Protein AF-A0A2S9FK08-F1 (afdb_monomer_lite)

Sequence (60 aa):
MAEEPGSASQVRWYGAAKMIGLVRSEHGVTRADAARRLRMSSGGAADLVARLRRARLLDE

Foldseek 3Di:
DPDDPVVVVVVLVVLLVQLLVVCVVDPPQDLVNSCVVSVHDPVRSVVSVVVCVVVVSDDD

Secondary structure (DSSP, 8-state):
-PPPHHHHHHHHHHHHHHHHHHHHHSTT--HHHHHHHTT--HHHHHHHHHHHHHTTSS--

pLDDT: mean 85.4, std 10.93, range [42.06, 94.44]

Radius of gyration: 12.05 Å; chains: 1; bounding box: 30×18×33 Å

Structure (mmCIF, N/CA/C/O backbone):
data_AF-A0A2S9FK08-F1
#
_entry.id   AF-A0A2S9FK08-F1
#
loop_
_atom_site.group_PDB
_atom_site.id
_atom_site.type_symbol
_atom_site.label_atom_id
_atom_site.label_alt_id
_atom_site.label_comp_id
_atom_site.label_asym_id
_atom_site.label_entity_id
_atom_site.label_seq_id
_atom_site.pdbx_PDB_ins_code
_atom_site.Cartn_x
_atom_site.Cartn_y
_atom_site.Cartn_z
_atom_site.occupancy
_atom_site.B_iso_or_equiv
_atom_site.auth_seq_id
_atom_site.auth_comp_id
_atom_site.auth_asym_id
_atom_site.auth_atom_id
_atom_site.pdbx_PDB_model_num
ATOM 1 N N . MET A 1 1 ? 20.400 -7.316 -21.503 1.00 42.06 1 MET A N 1
ATOM 2 C CA . MET A 1 1 ? 19.514 -8.466 -21.229 1.00 42.06 1 MET A CA 1
ATOM 3 C C . MET A 1 1 ? 18.128 -7.882 -21.041 1.00 42.06 1 MET A C 1
ATOM 5 O O . MET A 1 1 ? 17.966 -7.082 -20.132 1.00 42.06 1 MET A O 1
ATOM 9 N N . ALA A 1 2 ? 17.203 -8.117 -21.973 1.00 55.88 2 ALA A N 1
ATOM 10 C CA . ALA A 1 2 ? 15.847 -7.589 -21.853 1.00 55.88 2 ALA A CA 1
ATOM 11 C C . ALA A 1 2 ? 15.161 -8.318 -20.694 1.00 55.88 2 ALA A C 1
ATOM 13 O O . ALA A 1 2 ? 15.131 -9.546 -20.684 1.00 55.88 2 ALA A O 1
ATOM 14 N N . GLU A 1 3 ? 14.693 -7.578 -19.692 1.00 59.66 3 GLU A N 1
ATOM 15 C CA . GLU A 1 3 ? 13.911 -8.150 -18.601 1.00 59.66 3 GLU A CA 1
ATOM 16 C C . GLU A 1 3 ? 12.697 -8.858 -19.205 1.00 59.66 3 GLU A C 1
ATOM 18 O O . GLU A 1 3 ? 11.912 -8.239 -19.927 1.00 59.66 3 GLU A O 1
ATOM 23 N N . GLU A 1 4 ? 12.557 -10.163 -18.963 1.00 62.25 4 GLU A N 1
ATOM 24 C CA . GLU A 1 4 ? 11.418 -10.899 -19.496 1.00 62.25 4 GLU A CA 1
ATOM 25 C C . GLU A 1 4 ? 10.128 -10.281 -18.936 1.00 62.25 4 GLU A C 1
ATOM 27 O O . GLU A 1 4 ? 9.953 -10.218 -17.710 1.00 62.25 4 GLU A O 1
ATOM 32 N N . PRO A 1 5 ? 9.202 -9.816 -19.793 1.00 61.12 5 PRO A N 1
ATOM 33 C CA . PRO A 1 5 ? 8.034 -9.049 -19.360 1.00 61.12 5 PRO A CA 1
ATOM 34 C C . PRO A 1 5 ? 7.139 -9.832 -18.386 1.00 61.12 5 PRO A C 1
ATOM 36 O O . PRO A 1 5 ? 6.418 -9.227 -17.583 1.00 61.12 5 PRO A O 1
ATOM 39 N N . GLY A 1 6 ? 7.219 -11.168 -18.412 1.00 72.06 6 GLY A N 1
ATOM 40 C CA . GLY A 1 6 ? 6.572 -12.060 -17.453 1.00 72.06 6 GLY A CA 1
ATOM 41 C C . GLY A 1 6 ? 7.097 -11.893 -16.026 1.00 72.06 6 GLY A C 1
ATOM 42 O O . GLY A 1 6 ? 6.294 -11.728 -15.110 1.00 72.06 6 GLY A O 1
ATOM 43 N N . SER A 1 7 ? 8.417 -11.828 -15.833 1.00 80.25 7 SER A N 1
ATOM 44 C CA . SER A 1 7 ? 9.036 -11.758 -14.501 1.00 80.25 7 SER A CA 1
ATOM 45 C C . SER A 1 7 ? 8.731 -10.426 -13.809 1.00 80.25 7 SER A C 1
ATOM 47 O O . SER A 1 7 ? 8.229 -10.391 -12.683 1.00 80.25 7 SER A O 1
ATOM 49 N N . ALA A 1 8 ? 8.882 -9.309 -14.530 1.00 80.88 8 ALA A N 1
ATOM 50 C CA . ALA A 1 8 ? 8.540 -7.987 -14.005 1.00 80.88 8 ALA A CA 1
ATOM 51 C C . ALA A 1 8 ? 7.036 -7.854 -13.693 1.00 80.88 8 ALA A C 1
ATOM 53 O O . ALA A 1 8 ? 6.648 -7.256 -12.688 1.00 80.88 8 ALA A O 1
ATOM 54 N N . SER A 1 9 ? 6.163 -8.427 -14.530 1.00 83.19 9 SER A N 1
ATOM 55 C CA . SER A 1 9 ? 4.717 -8.447 -14.270 1.00 83.19 9 SER A CA 1
ATOM 56 C C . SER A 1 9 ? 4.361 -9.300 -13.059 1.00 83.19 9 SER A C 1
ATOM 58 O O . SER A 1 9 ? 3.560 -8.871 -12.230 1.00 83.19 9 SER A O 1
ATOM 60 N N . GLN A 1 10 ? 4.978 -10.469 -12.920 1.00 84.88 10 GLN A N 1
ATOM 61 C CA . GLN A 1 10 ? 4.758 -11.381 -11.806 1.00 84.88 10 GLN A CA 1
ATOM 62 C C . GLN A 1 10 ? 5.171 -10.753 -10.471 1.00 84.88 10 GLN A C 1
ATOM 64 O O . GLN A 1 10 ? 4.400 -10.803 -9.513 1.00 84.88 10 GLN A O 1
ATOM 69 N N . VAL A 1 11 ? 6.327 -10.083 -10.420 1.00 85.69 11 VAL A N 1
ATOM 70 C CA . VAL A 1 11 ? 6.784 -9.352 -9.226 1.00 85.69 11 VAL A CA 1
ATOM 71 C C . VAL A 1 11 ? 5.778 -8.269 -8.825 1.00 85.69 11 VAL A C 1
ATOM 73 O O . VAL A 1 11 ? 5.446 -8.139 -7.644 1.00 85.69 11 VAL A O 1
ATOM 76 N N . ARG A 1 12 ? 5.222 -7.532 -9.799 1.00 87.12 12 ARG A N 1
ATOM 77 C CA . ARG A 1 12 ? 4.190 -6.513 -9.538 1.00 87.12 12 ARG A CA 1
ATOM 78 C C . ARG A 1 12 ? 2.910 -7.114 -8.957 1.00 87.12 12 ARG A C 1
ATOM 80 O O . ARG A 1 12 ? 2.405 -6.605 -7.958 1.00 87.12 12 ARG A O 1
ATOM 87 N N . TRP A 1 13 ? 2.392 -8.188 -9.555 1.00 89.94 13 TRP A N 1
ATOM 88 C CA . TRP A 1 13 ? 1.175 -8.851 -9.073 1.00 89.94 13 TRP A CA 1
ATOM 89 C C . TRP A 1 13 ? 1.364 -9.478 -7.692 1.00 89.94 13 TRP A C 1
ATOM 91 O O . TRP A 1 13 ? 0.483 -9.371 -6.840 1.00 89.94 13 TRP A O 1
ATOM 101 N N . TYR A 1 14 ? 2.533 -10.062 -7.435 1.00 91.88 14 TYR A N 1
ATOM 102 C CA . TYR A 1 14 ? 2.870 -10.610 -6.128 1.00 91.88 14 TYR A CA 1
ATOM 103 C C . TYR A 1 14 ? 2.915 -9.523 -5.044 1.00 91.88 14 TYR A C 1
ATOM 105 O O . TYR A 1 14 ? 2.313 -9.682 -3.980 1.00 91.88 14 TYR A O 1
ATOM 113 N N . GLY A 1 15 ? 3.556 -8.385 -5.332 1.00 91.75 15 GLY A N 1
ATOM 114 C CA . GLY A 1 15 ? 3.575 -7.231 -4.431 1.00 91.75 15 GLY A CA 1
ATOM 115 C C . GLY A 1 15 ? 2.172 -6.695 -4.131 1.00 91.75 15 GLY A C 1
ATOM 116 O O . GLY A 1 15 ? 1.845 -6.441 -2.971 1.00 91.75 15 GLY A O 1
ATOM 117 N N . ALA A 1 16 ? 1.319 -6.595 -5.155 1.00 93.50 16 ALA A 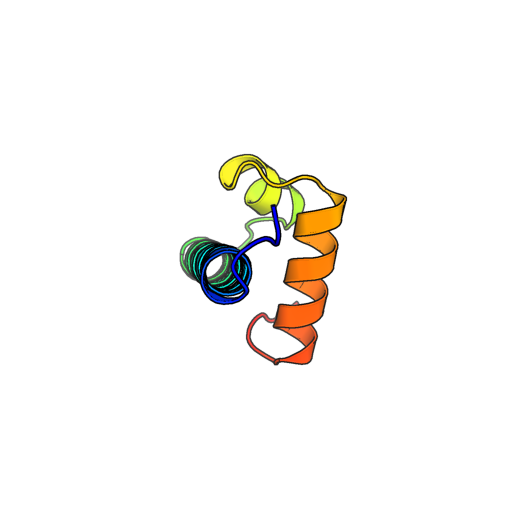N 1
ATOM 118 C CA . ALA A 1 16 ? -0.081 -6.197 -5.012 1.00 93.50 16 ALA A CA 1
ATOM 119 C C . ALA A 1 16 ? -0.870 -7.151 -4.102 1.00 93.50 16 ALA A C 1
ATOM 121 O O . ALA A 1 16 ? -1.524 -6.703 -3.160 1.00 93.50 16 ALA A O 1
ATOM 122 N N . ALA A 1 17 ? -0.768 -8.462 -4.336 1.00 94.44 17 ALA A N 1
ATOM 123 C CA . ALA A 1 17 ? -1.457 -9.470 -3.535 1.00 94.44 17 ALA A CA 1
ATOM 124 C C . ALA A 1 17 ? -1.019 -9.432 -2.061 1.00 94.44 17 ALA A C 1
ATOM 126 O O . ALA A 1 17 ? -1.860 -9.490 -1.164 1.00 94.44 17 ALA A O 1
ATOM 127 N N . LYS A 1 18 ? 0.285 -9.270 -1.799 1.00 94.25 18 LYS A N 1
ATOM 128 C CA . LYS A 1 18 ? 0.819 -9.131 -0.437 1.00 94.25 18 LYS A CA 1
ATOM 129 C C . LYS A 1 18 ? 0.322 -7.868 0.264 1.00 94.25 18 LYS A C 1
ATOM 131 O O . LYS A 1 18 ? -0.049 -7.945 1.431 1.00 94.25 18 LYS A O 1
ATOM 136 N N . MET A 1 19 ? 0.276 -6.738 -0.442 1.00 93.00 19 MET A N 1
ATOM 137 C CA . MET A 1 19 ? -0.247 -5.479 0.094 1.00 93.00 19 MET A CA 1
ATOM 138 C C . MET A 1 19 ? -1.715 -5.617 0.509 1.00 93.00 19 MET A C 1
ATOM 140 O O . MET A 1 19 ? -2.074 -5.279 1.632 1.00 93.00 19 MET A O 1
ATOM 144 N N . ILE A 1 20 ? -2.550 -6.177 -0.372 1.00 92.69 20 ILE A N 1
ATOM 145 C CA . ILE A 1 20 ? -3.974 -6.407 -0.095 1.00 92.69 20 ILE A CA 1
ATOM 146 C C . ILE A 1 20 ? -4.150 -7.364 1.086 1.00 92.69 20 ILE A C 1
ATOM 148 O O . ILE A 1 20 ? -4.943 -7.090 1.983 1.00 92.69 20 ILE A O 1
ATOM 152 N N . GLY A 1 21 ? -3.407 -8.474 1.102 1.00 92.25 21 GLY A N 1
ATOM 153 C CA . GLY A 1 21 ? -3.483 -9.456 2.181 1.00 92.25 21 GLY A CA 1
ATOM 154 C C . GLY A 1 21 ? -3.126 -8.859 3.541 1.00 92.25 21 GLY A C 1
ATOM 155 O O . GLY A 1 21 ? -3.808 -9.142 4.521 1.00 92.25 21 GLY A O 1
ATOM 156 N N . LEU A 1 22 ? -2.118 -7.985 3.593 1.00 91.81 22 LEU A N 1
ATOM 157 C CA . LEU A 1 22 ? -1.713 -7.321 4.828 1.00 91.81 22 LEU A CA 1
ATOM 158 C C . LEU A 1 22 ? -2.780 -6.334 5.317 1.00 91.81 22 LEU A C 1
ATOM 160 O O . LEU A 1 22 ? -3.200 -6.423 6.465 1.00 91.81 22 LEU A O 1
ATOM 164 N N . VAL A 1 23 ? -3.264 -5.448 4.439 1.00 87.69 23 VAL A N 1
ATOM 165 C CA . VAL A 1 23 ? -4.286 -4.446 4.797 1.00 87.69 23 VAL A CA 1
ATOM 166 C C . VAL A 1 23 ? -5.593 -5.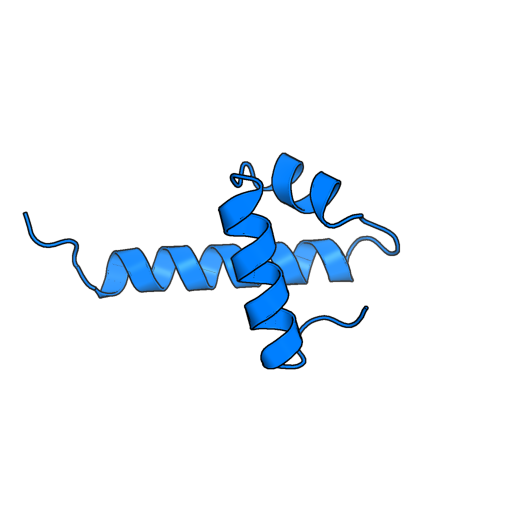099 5.248 1.00 87.69 23 VAL A C 1
ATOM 168 O O . VAL A 1 23 ? -6.238 -4.610 6.167 1.00 87.69 23 VAL A O 1
ATOM 171 N N . ARG A 1 24 ? -5.980 -6.227 4.641 1.00 87.94 24 ARG A N 1
ATOM 172 C CA . ARG A 1 24 ? -7.194 -6.960 5.037 1.00 87.94 24 ARG A CA 1
ATOM 173 C C . ARG A 1 24 ? -7.037 -7.756 6.330 1.00 87.94 24 ARG A C 1
ATOM 175 O O . ARG A 1 24 ? -8.028 -7.965 7.018 1.00 87.94 24 ARG A O 1
ATOM 182 N N . SER A 1 25 ? -5.832 -8.233 6.634 1.00 89.50 25 SER A N 1
ATOM 183 C CA . SER A 1 25 ? -5.581 -9.017 7.853 1.00 89.50 25 SER A CA 1
ATOM 184 C C . SER A 1 25 ? -5.432 -8.137 9.094 1.00 89.50 25 SER A C 1
ATOM 186 O O . SER A 1 25 ? -5.755 -8.577 10.192 1.00 89.50 25 SER A O 1
ATOM 188 N N . GLU A 1 26 ? -4.955 -6.900 8.933 1.00 87.19 26 GLU A N 1
ATOM 189 C CA . GLU A 1 26 ? -4.691 -5.974 10.037 1.00 87.19 26 GLU A CA 1
ATOM 190 C C . GLU A 1 26 ? -5.419 -4.642 9.828 1.00 87.19 26 GLU A C 1
ATOM 192 O O . GLU A 1 26 ? -4.953 -3.754 9.108 1.00 87.19 26 GLU A O 1
ATOM 197 N N . HIS A 1 27 ? -6.554 -4.477 10.513 1.00 75.12 27 HIS A N 1
ATOM 198 C CA . HIS A 1 27 ? -7.251 -3.193 10.568 1.00 75.12 27 HIS A CA 1
ATOM 199 C C . HIS A 1 27 ? -6.355 -2.124 11.213 1.00 75.12 27 HIS A C 1
ATOM 201 O O . HIS A 1 27 ? -5.875 -2.292 12.332 1.00 75.12 27 HIS A O 1
ATOM 207 N N . GLY A 1 28 ? -6.144 -1.011 10.505 1.00 81.12 28 GLY A N 1
ATOM 208 C CA . GLY A 1 28 ? -5.335 0.117 10.980 1.00 81.12 28 GLY A CA 1
ATOM 209 C C . GLY A 1 28 ? -3.845 0.046 10.630 1.00 81.12 28 GLY A C 1
ATOM 210 O O . GLY A 1 28 ? -3.084 0.914 11.065 1.00 81.12 28 GLY A O 1
ATOM 211 N N . VAL A 1 29 ? -3.400 -0.933 9.829 1.00 86.81 29 VAL A N 1
ATOM 212 C CA . VAL A 1 29 ? -2.027 -0.917 9.305 1.00 86.81 29 VAL A CA 1
ATOM 213 C C . VAL A 1 29 ? -1.820 0.320 8.429 1.00 86.81 29 VAL A C 1
ATOM 215 O O . VAL A 1 29 ? -2.528 0.560 7.451 1.00 86.81 29 VAL A O 1
ATOM 218 N N . THR A 1 30 ? -0.826 1.137 8.774 1.00 85.88 30 THR A N 1
ATOM 219 C CA . THR A 1 30 ? -0.503 2.308 7.954 1.00 85.88 30 THR A CA 1
ATOM 220 C C . THR A 1 30 ? 0.219 1.872 6.682 1.00 85.88 30 THR A C 1
ATOM 222 O O . THR A 1 30 ? 0.986 0.906 6.678 1.00 85.88 30 THR A O 1
ATOM 225 N N . ARG A 1 31 ? 0.070 2.641 5.598 1.00 83.25 31 ARG A N 1
ATOM 226 C CA . ARG A 1 31 ? 0.831 2.425 4.354 1.00 83.25 31 ARG A CA 1
ATOM 227 C C . ARG A 1 31 ? 2.343 2.322 4.596 1.00 83.25 31 ARG A C 1
ATOM 229 O O . ARG A 1 31 ? 3.014 1.525 3.947 1.00 83.25 31 ARG A O 1
ATOM 236 N N . ALA A 1 32 ? 2.882 3.141 5.499 1.00 85.81 32 ALA A N 1
ATOM 237 C CA . ALA A 1 32 ? 4.309 3.147 5.815 1.00 85.81 32 ALA A CA 1
ATOM 238 C C . ALA A 1 32 ? 4.742 1.855 6.520 1.00 85.81 32 ALA A C 1
ATOM 240 O O . ALA A 1 32 ? 5.795 1.298 6.206 1.00 85.81 32 ALA A O 1
ATOM 241 N N . ASP A 1 33 ? 3.911 1.347 7.430 1.00 88.94 33 ASP A N 1
ATOM 242 C CA . ASP A 1 33 ? 4.174 0.079 8.100 1.00 88.94 33 ASP A CA 1
ATOM 243 C C . ASP A 1 33 ? 4.096 -1.098 7.120 1.00 88.94 33 ASP A C 1
ATOM 245 O O . ASP A 1 33 ? 5.002 -1.933 7.077 1.00 88.94 33 ASP A O 1
ATOM 249 N N . ALA A 1 34 ? 3.093 -1.093 6.239 1.00 89.06 34 ALA A N 1
ATOM 250 C CA . ALA A 1 34 ? 2.959 -2.076 5.172 1.00 89.06 34 ALA A CA 1
ATOM 251 C C . ALA A 1 34 ? 4.167 -2.087 4.220 1.00 89.06 34 ALA A C 1
ATOM 253 O O . ALA A 1 34 ? 4.717 -3.149 3.922 1.00 89.06 34 ALA A O 1
ATOM 254 N N . ALA A 1 35 ? 4.639 -0.910 3.796 1.00 88.69 35 ALA A N 1
ATOM 255 C CA . ALA A 1 35 ? 5.832 -0.771 2.962 1.00 88.69 35 ALA A CA 1
ATOM 256 C C . ALA A 1 35 ? 7.079 -1.359 3.638 1.00 88.69 35 ALA A C 1
ATOM 258 O O . ALA A 1 35 ? 7.822 -2.124 3.019 1.00 88.69 35 ALA A O 1
ATOM 259 N N . ARG A 1 36 ? 7.275 -1.055 4.928 1.00 91.00 36 ARG A N 1
ATOM 260 C CA . ARG A 1 36 ? 8.389 -1.570 5.732 1.00 91.00 36 ARG A CA 1
ATOM 261 C C . ARG A 1 36 ? 8.348 -3.093 5.854 1.00 91.00 36 ARG A C 1
ATOM 263 O O . ARG A 1 36 ? 9.361 -3.743 5.602 1.00 91.00 36 ARG A O 1
ATOM 270 N N . ARG A 1 37 ? 7.191 -3.676 6.185 1.00 91.44 37 ARG A N 1
ATOM 271 C CA . ARG A 1 37 ? 7.028 -5.137 6.322 1.00 91.44 37 ARG A CA 1
ATOM 272 C C . ARG A 1 37 ? 7.245 -5.875 5.003 1.00 91.44 37 ARG A C 1
ATOM 274 O O . ARG A 1 37 ? 7.815 -6.963 4.995 1.00 91.44 37 ARG A O 1
ATOM 281 N N . LEU A 1 38 ? 6.848 -5.265 3.888 1.00 90.62 38 LEU A N 1
ATOM 282 C CA . LEU A 1 38 ? 7.037 -5.818 2.546 1.00 90.62 38 LEU A CA 1
ATOM 283 C C . LEU A 1 38 ? 8.399 -5.476 1.925 1.00 90.62 38 LEU A C 1
ATOM 285 O O . LEU A 1 38 ? 8.641 -5.839 0.776 1.00 90.62 38 LEU A O 1
ATOM 289 N N . ARG A 1 39 ? 9.291 -4.803 2.671 1.00 92.06 39 ARG A N 1
ATOM 290 C CA . ARG A 1 39 ? 10.612 -4.337 2.209 1.00 92.06 39 ARG A CA 1
ATOM 291 C C . ARG A 1 39 ? 10.540 -3.558 0.888 1.00 92.06 39 ARG A C 1
ATOM 293 O O . ARG A 1 39 ? 11.419 -3.672 0.037 1.00 92.06 39 ARG A O 1
ATOM 300 N N . MET A 1 40 ? 9.484 -2.768 0.714 1.00 90.19 40 MET A N 1
ATOM 301 C CA . MET A 1 40 ? 9.307 -1.896 -0.443 1.00 90.19 40 MET A CA 1
ATOM 302 C C . MET A 1 40 ? 9.929 -0.52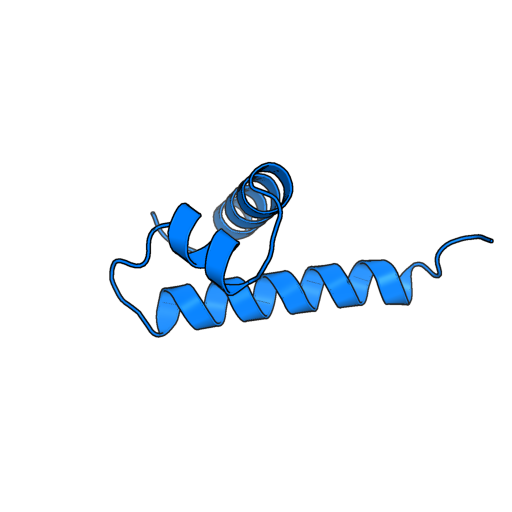8 -0.178 1.00 90.19 40 MET A C 1
ATOM 304 O O . MET A 1 40 ? 9.824 0.016 0.920 1.00 90.19 40 MET A O 1
ATOM 308 N N . SER A 1 41 ? 10.517 0.069 -1.215 1.00 89.88 41 SER A N 1
ATOM 309 C CA . SER A 1 41 ? 10.841 1.496 -1.187 1.00 89.88 41 SER A CA 1
ATOM 310 C C . SER A 1 41 ? 9.565 2.319 -0.996 1.00 89.88 41 SER A C 1
ATOM 312 O O . SER A 1 41 ? 8.521 1.989 -1.566 1.00 89.88 41 SER A O 1
ATOM 314 N N . SER A 1 42 ? 9.657 3.423 -0.251 1.00 82.62 42 SER A N 1
ATOM 315 C CA . SER A 1 42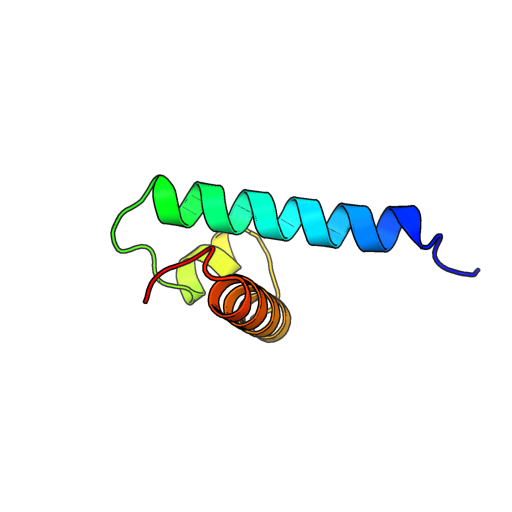 ? 8.538 4.336 0.005 1.00 82.62 42 SER A CA 1
ATOM 316 C C . SER A 1 42 ? 7.852 4.807 -1.284 1.00 82.62 42 SER A C 1
ATOM 318 O O . SER A 1 42 ? 6.627 4.894 -1.324 1.00 82.62 42 SER A O 1
ATOM 320 N N . GLY A 1 43 ? 8.620 5.047 -2.355 1.00 87.25 43 GLY A N 1
ATOM 321 C CA . GLY A 1 43 ? 8.076 5.433 -3.662 1.00 87.25 43 GLY A CA 1
ATOM 322 C C . GLY A 1 43 ? 7.306 4.301 -4.349 1.00 87.25 43 GLY A C 1
ATOM 323 O O . GLY A 1 43 ? 6.190 4.508 -4.816 1.00 87.25 43 GLY A O 1
ATOM 324 N N . GLY A 1 44 ? 7.858 3.083 -4.342 1.00 90.31 44 GLY A N 1
ATOM 325 C CA . GLY A 1 44 ? 7.207 1.909 -4.934 1.00 90.31 44 GLY A CA 1
ATOM 326 C C . GLY A 1 44 ? 5.943 1.490 -4.183 1.00 90.31 44 GLY A C 1
ATOM 327 O O . GLY A 1 44 ? 4.944 1.130 -4.799 1.00 90.31 44 GLY A O 1
ATOM 328 N N . ALA A 1 45 ? 5.948 1.603 -2.854 1.00 90.19 45 ALA A N 1
ATOM 329 C CA . ALA A 1 45 ? 4.761 1.357 -2.045 1.00 90.19 45 ALA A CA 1
ATOM 330 C C . ALA A 1 45 ? 3.669 2.415 -2.281 1.00 90.19 45 ALA A C 1
ATOM 332 O O . ALA A 1 45 ? 2.488 2.072 -2.339 1.00 90.19 45 ALA A O 1
ATOM 333 N N . ALA A 1 46 ? 4.042 3.691 -2.438 1.00 90.75 46 ALA A N 1
ATOM 334 C CA . ALA A 1 46 ? 3.092 4.758 -2.744 1.00 90.75 46 ALA A CA 1
ATOM 335 C C . ALA A 1 46 ? 2.441 4.575 -4.126 1.00 90.75 46 ALA A C 1
ATOM 337 O O . ALA A 1 46 ? 1.215 4.646 -4.212 1.00 90.75 46 ALA A O 1
ATOM 338 N N . ASP A 1 47 ? 3.231 4.280 -5.167 1.00 92.12 47 ASP A N 1
ATOM 339 C CA . ASP A 1 47 ? 2.716 3.956 -6.508 1.00 92.12 47 ASP A CA 1
ATOM 340 C C . ASP A 1 47 ? 1.772 2.748 -6.466 1.00 92.12 47 ASP A C 1
ATOM 342 O O . ASP A 1 47 ? 0.645 2.805 -6.962 1.00 92.12 47 ASP A O 1
ATOM 346 N N . LEU A 1 48 ? 2.195 1.670 -5.799 1.00 92.56 48 LEU A N 1
ATOM 347 C CA . LEU A 1 48 ? 1.397 0.456 -5.681 1.00 92.56 48 LEU A CA 1
ATOM 348 C C . LEU A 1 48 ? 0.045 0.731 -5.013 1.00 92.56 48 LEU A C 1
ATOM 350 O O . LEU A 1 48 ? -0.990 0.330 -5.543 1.00 92.56 48 LEU A O 1
ATOM 354 N N . VAL A 1 49 ? 0.030 1.442 -3.883 1.00 91.56 49 VAL A N 1
ATOM 355 C CA . VAL A 1 49 ? -1.219 1.790 -3.189 1.00 91.56 49 VAL A CA 1
ATOM 356 C C . VAL A 1 49 ? -2.104 2.690 -4.047 1.00 91.56 49 VAL A C 1
ATOM 358 O O . VAL A 1 49 ? -3.307 2.447 -4.124 1.00 91.56 49 VAL A O 1
ATOM 361 N N . ALA A 1 50 ? -1.538 3.681 -4.740 1.00 92.56 50 ALA A N 1
ATOM 362 C CA . ALA A 1 50 ? -2.303 4.541 -5.642 1.00 92.56 50 ALA A CA 1
ATOM 363 C C . ALA A 1 50 ? -2.988 3.730 -6.757 1.00 92.56 50 ALA A C 1
ATOM 365 O O . ALA A 1 50 ? -4.170 3.928 -7.045 1.00 92.56 50 ALA A O 1
ATOM 366 N N . ARG A 1 51 ? -2.279 2.758 -7.342 1.00 93.31 51 ARG A N 1
ATOM 367 C CA . ARG A 1 51 ? -2.826 1.853 -8.363 1.00 93.31 51 ARG A CA 1
ATOM 368 C C . ARG A 1 51 ? -3.915 0.937 -7.811 1.00 93.31 51 ARG A C 1
ATOM 370 O O . ARG A 1 51 ? -4.940 0.758 -8.464 1.00 93.31 51 ARG A O 1
ATOM 377 N N . LEU A 1 52 ? -3.722 0.388 -6.612 1.00 93.31 52 LEU A N 1
ATOM 378 C CA . LEU A 1 52 ? -4.716 -0.455 -5.943 1.00 93.31 52 LEU A CA 1
ATOM 379 C C . LEU A 1 52 ? -5.997 0.318 -5.605 1.00 93.31 52 LEU A C 1
ATOM 381 O O . LEU A 1 52 ? -7.091 -0.198 -5.827 1.00 93.31 52 LEU A O 1
ATOM 385 N N . ARG A 1 53 ? -5.873 1.570 -5.149 1.00 91.75 53 ARG A N 1
ATOM 386 C CA . ARG A 1 53 ? -7.013 2.472 -4.916 1.00 91.75 53 ARG A CA 1
ATOM 387 C C . ARG A 1 53 ? -7.745 2.807 -6.211 1.00 91.75 53 ARG A C 1
ATOM 389 O O . ARG A 1 53 ? -8.965 2.698 -6.273 1.00 91.75 53 ARG A O 1
ATOM 396 N N . ARG A 1 54 ? -7.013 3.124 -7.286 1.00 94.12 54 ARG A N 1
ATOM 397 C CA . ARG A 1 54 ? -7.607 3.354 -8.616 1.00 94.12 54 ARG A CA 1
ATOM 398 C C . ARG A 1 54 ? -8.388 2.136 -9.120 1.00 94.12 54 ARG A C 1
ATOM 400 O O . ARG A 1 54 ? -9.405 2.302 -9.786 1.00 94.12 54 ARG A O 1
ATOM 407 N N . ALA A 1 55 ? -7.935 0.933 -8.777 1.00 94.25 55 ALA A N 1
ATOM 408 C CA . ALA A 1 55 ? -8.614 -0.324 -9.078 1.00 94.25 55 ALA A CA 1
ATOM 409 C C . ALA A 1 55 ? -9.724 -0.699 -8.073 1.00 94.25 55 ALA A C 1
ATOM 411 O O . ALA A 1 55 ? -10.327 -1.757 -8.223 1.00 94.25 55 ALA A O 1
ATOM 412 N N . ARG A 1 56 ? -9.997 0.139 -7.059 1.00 92.44 56 ARG A N 1
ATOM 413 C CA . ARG A 1 56 ? -10.964 -0.112 -5.972 1.00 92.44 56 ARG A CA 1
ATOM 414 C C . ARG A 1 56 ? -10.689 -1.400 -5.181 1.00 92.44 56 ARG A C 1
ATOM 416 O O . ARG A 1 56 ? -11.609 -2.064 -4.716 1.00 92.44 56 ARG A O 1
ATOM 423 N N . LEU A 1 57 ? -9.415 -1.771 -5.049 1.00 90.31 57 LEU A N 1
ATOM 424 C CA . LEU A 1 57 ? 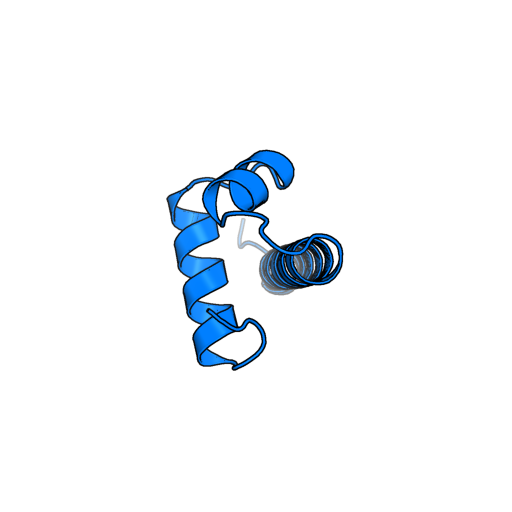-8.981 -2.964 -4.309 1.00 90.31 57 LEU A CA 1
ATOM 425 C C . LEU A 1 57 ? -8.607 -2.672 -2.850 1.00 90.31 57 LEU A C 1
ATOM 427 O O . LEU A 1 57 ? -8.580 -3.600 -2.039 1.00 90.31 57 LEU A O 1
ATOM 431 N N . LEU A 1 58 ? -8.311 -1.409 -2.535 1.00 87.38 58 LEU A N 1
ATOM 432 C CA . LEU A 1 58 ? -8.078 -0.899 -1.186 1.00 87.38 58 LEU A CA 1
ATOM 433 C C . LEU A 1 5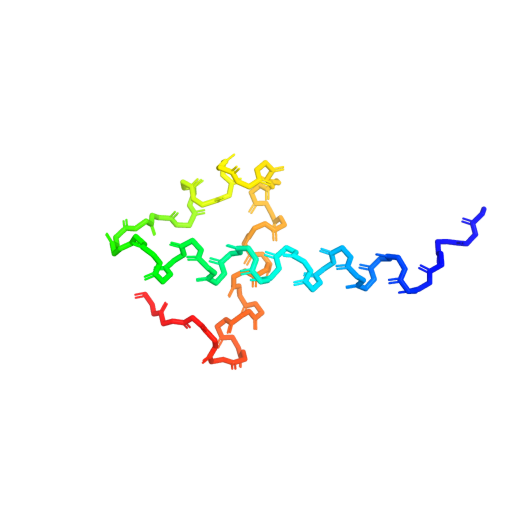8 ? -8.979 0.312 -0.948 1.00 87.38 58 LEU A C 1
ATOM 435 O O . LEU A 1 58 ? -9.096 1.158 -1.839 1.00 87.38 58 LEU A O 1
ATOM 439 N N . ASP A 1 59 ? -9.554 0.370 0.249 1.00 76.31 59 ASP A N 1
ATOM 440 C CA . ASP A 1 59 ? -10.285 1.529 0.764 1.00 76.31 59 ASP A CA 1
ATOM 441 C C . ASP A 1 59 ? -9.335 2.469 1.529 1.00 76.31 59 ASP A C 1
ATOM 443 O O . ASP A 1 59 ? -8.146 2.149 1.678 1.00 76.31 59 ASP A O 1
ATOM 447 N N . GLU A 1 60 ? -9.809 3.658 1.909 1.00 58.28 60 GLU A N 1
ATOM 448 C CA . GLU A 1 60 ? -8.938 4.693 2.488 1.00 58.28 60 GLU A CA 1
ATOM 449 C C . GLU A 1 60 ? -8.446 4.385 3.904 1.00 58.28 60 GLU A C 1
ATOM 451 O O . GLU A 1 60 ? -9.272 4.041 4.778 1.00 58.28 60 GLU A O 1
#